Protein AF-A0A5V4XFK5-F1 (afdb_monomer_lite)

Sequence (53 aa):
MQVSVKIAAVSKYGDHQVEIRCKDTDRLIWRAWDFEKDFKEDLERELLRLAPL

Foldseek 3Di:
DDWDKDFPDADPVGKTKIFIADPVPRHTDDIDIPPDPCVVVVVVVVCCVVDPD

Organism: Salmonella enterica (NCBI:txid28901)

Structure (mmCIF, N/CA/C/O backbone):
data_AF-A0A5V4XFK5-F1
#
_entry.id   AF-A0A5V4XFK5-F1
#
loop_
_atom_site.group_PDB
_atom_site.id
_atom_site.type_symbol
_atom_site.label_atom_id
_atom_site.label_alt_id
_atom_site.label_comp_id
_atom_site.label_asym_id
_atom_site.label_entity_id
_atom_site.label_seq_id
_atom_site.pdbx_PDB_ins_code
_atom_site.Cartn_x
_atom_site.Cartn_y
_atom_site.Cartn_z
_atom_site.occupancy
_atom_site.B_iso_or_equiv
_atom_site.auth_seq_id
_atom_site.auth_comp_id
_atom_site.auth_asym_id
_atom_site.auth_atom_id
_atom_site.pdbx_PDB_model_num
ATOM 1 N N . MET A 1 1 ? -10.371 -1.509 15.935 1.00 69.94 1 MET A N 1
ATOM 2 C CA . MET A 1 1 ? -10.776 -1.680 14.521 1.00 69.94 1 MET A CA 1
ATOM 3 C C . MET A 1 1 ? -9.701 -2.512 13.849 1.00 69.94 1 MET A C 1
ATOM 5 O O . MET A 1 1 ? -8.540 -2.155 13.992 1.00 69.94 1 MET A O 1
ATOM 9 N N . GLN A 1 2 ? -10.033 -3.637 13.212 1.00 85.69 2 GLN A N 1
ATOM 10 C CA . GLN A 1 2 ? -9.010 -4.467 12.571 1.00 85.69 2 GLN A CA 1
ATOM 11 C C . GLN A 1 2 ? -8.798 -4.005 11.126 1.00 85.69 2 GLN A C 1
ATOM 13 O O . GLN A 1 2 ? -9.759 -3.762 10.394 1.00 85.69 2 GLN A O 1
ATOM 18 N N . VAL A 1 3 ? -7.541 -3.888 10.709 1.00 92.50 3 VAL A N 1
ATOM 19 C CA . VAL A 1 3 ? -7.178 -3.516 9.338 1.00 92.50 3 VAL A CA 1
ATOM 20 C C . VAL A 1 3 ? -6.404 -4.640 8.658 1.00 92.50 3 VAL A C 1
ATOM 22 O O . VAL A 1 3 ? -5.786 -5.477 9.318 1.00 92.50 3 VAL A O 1
ATOM 25 N N . SER A 1 4 ? -6.461 -4.679 7.331 1.00 93.56 4 SER A N 1
ATOM 26 C CA . SER A 1 4 ? -5.607 -5.521 6.492 1.00 93.56 4 SER A CA 1
ATOM 27 C C . SER A 1 4 ? -4.762 -4.645 5.582 1.00 93.56 4 SER A C 1
ATOM 29 O O . SER A 1 4 ? -5.294 -3.709 4.980 1.00 93.56 4 SER A O 1
ATOM 31 N N . VAL A 1 5 ? -3.487 -5.000 5.441 1.00 94.75 5 VAL A N 1
ATOM 32 C CA . VAL A 1 5 ? -2.553 -4.382 4.496 1.00 94.75 5 VAL A CA 1
ATOM 33 C C . VAL A 1 5 ? -2.313 -5.358 3.350 1.00 94.75 5 VAL A C 1
ATOM 35 O O . VAL A 1 5 ? -2.058 -6.536 3.602 1.00 94.75 5 VAL A O 1
ATOM 38 N N . LYS A 1 6 ? -2.412 -4.898 2.101 1.00 95.31 6 LYS A N 1
ATOM 39 C CA . LYS A 1 6 ? -2.141 -5.729 0.917 1.00 95.31 6 LYS A CA 1
ATOM 40 C C . LYS A 1 6 ? -1.521 -4.925 -0.219 1.00 95.31 6 LYS A C 1
ATOM 42 O O . LYS A 1 6 ? -1.736 -3.720 -0.311 1.00 95.31 6 LYS A O 1
ATOM 47 N N . ILE A 1 7 ? -0.824 -5.619 -1.115 1.00 96.69 7 ILE A N 1
ATOM 48 C CA . ILE A 1 7 ? -0.430 -5.080 -2.420 1.00 96.69 7 ILE A CA 1
ATOM 49 C C . ILE A 1 7 ? -1.640 -5.205 -3.348 1.00 96.69 7 ILE A C 1
ATOM 51 O O . ILE A 1 7 ? -2.136 -6.307 -3.580 1.00 96.69 7 ILE A O 1
ATOM 55 N N . ALA A 1 8 ? -2.148 -4.077 -3.836 1.00 95.62 8 ALA A N 1
ATOM 56 C CA . ALA A 1 8 ? -3.328 -4.021 -4.693 1.00 95.62 8 ALA A CA 1
ATOM 57 C C . ALA A 1 8 ? -2.986 -4.040 -6.186 1.00 95.62 8 ALA A C 1
ATOM 59 O O . ALA A 1 8 ? -3.772 -4.542 -6.987 1.00 95.62 8 ALA A O 1
ATOM 60 N N . ALA A 1 9 ? -1.822 -3.511 -6.557 1.00 96.44 9 ALA A N 1
ATOM 61 C CA . ALA A 1 9 ? -1.336 -3.504 -7.927 1.00 96.44 9 ALA A CA 1
ATOM 62 C C . ALA A 1 9 ? 0.192 -3.452 -7.955 1.00 96.44 9 ALA A C 1
ATOM 64 O O . ALA A 1 9 ? 0.822 -2.999 -6.999 1.00 96.44 9 ALA A O 1
ATOM 65 N N . VAL A 1 10 ? 0.762 -3.887 -9.077 1.00 96.88 10 VAL A N 1
ATOM 66 C CA . VAL A 1 10 ? 2.183 -3.727 -9.394 1.00 96.88 10 VAL A CA 1
ATOM 67 C C . VAL A 1 10 ? 2.284 -2.960 -10.708 1.00 96.88 10 VAL A C 1
ATOM 69 O O . VAL A 1 10 ? 1.569 -3.268 -11.666 1.00 96.88 10 VAL A O 1
ATOM 72 N N . SER A 1 11 ? 3.114 -1.922 -10.747 1.00 95.06 11 SER A N 1
ATOM 73 C CA . SER A 1 11 ? 3.337 -1.103 -11.934 1.00 95.06 11 SER A CA 1
ATOM 74 C C . SER A 1 11 ? 4.138 -1.890 -12.982 1.00 95.06 11 SER A C 1
ATOM 76 O O . SER A 1 11 ? 4.781 -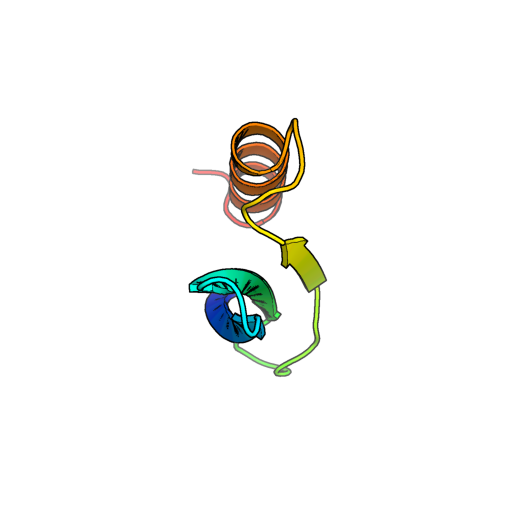2.898 -12.686 1.00 95.06 11 SER A O 1
ATOM 78 N N . LYS A 1 12 ? 4.179 -1.399 -14.226 1.00 95.12 12 LYS A N 1
ATOM 79 C CA . LYS A 1 12 ? 5.057 -1.972 -15.266 1.00 95.12 12 LYS A CA 1
ATOM 80 C C . LYS A 1 12 ? 6.557 -1.837 -14.952 1.00 95.12 12 LYS A C 1
ATOM 82 O O . LYS A 1 12 ? 7.364 -2.468 -15.626 1.00 95.12 12 LYS A O 1
ATOM 87 N N . TYR A 1 13 ? 6.917 -0.998 -13.981 1.00 95.38 13 TYR A N 1
ATOM 88 C CA . TYR A 1 13 ? 8.285 -0.796 -13.509 1.00 95.38 13 TYR A CA 1
ATOM 89 C C . TYR A 1 13 ? 8.591 -1.596 -12.232 1.00 95.38 13 TYR A C 1
ATOM 91 O O . TYR A 1 13 ? 9.723 -1.568 -11.765 1.00 95.38 13 TYR A O 1
ATOM 99 N N . GLY A 1 14 ? 7.617 -2.351 -11.708 1.00 94.69 14 GLY A N 1
ATOM 100 C CA . GLY A 1 14 ? 7.779 -3.171 -10.507 1.00 94.69 14 GLY A CA 1
ATOM 101 C C . GLY A 1 14 ? 7.443 -2.458 -9.199 1.00 94.69 14 GLY A C 1
ATOM 102 O O . GLY A 1 14 ? 7.632 -3.050 -8.142 1.00 94.69 14 GLY A O 1
ATOM 103 N N . ASP A 1 15 ? 6.930 -1.229 -9.256 1.00 96.06 15 ASP A N 1
ATOM 104 C CA . ASP A 1 15 ? 6.479 -0.504 -8.066 1.00 96.06 15 ASP A CA 1
ATOM 105 C C . ASP A 1 15 ? 5.190 -1.121 -7.519 1.00 96.06 15 ASP A C 1
ATOM 107 O O . ASP A 1 15 ? 4.351 -1.593 -8.289 1.00 96.06 15 ASP A O 1
ATOM 111 N N . HIS A 1 16 ? 4.983 -1.078 -6.210 1.00 97.69 16 HIS A N 1
ATOM 112 C CA . HIS A 1 16 ? 3.831 -1.681 -5.548 1.00 97.69 16 HIS A CA 1
ATOM 113 C C . HIS A 1 16 ? 2.862 -0.613 -5.051 1.00 97.69 16 HIS A C 1
ATOM 115 O O . HIS A 1 16 ? 3.226 0.313 -4.331 1.00 97.69 16 HIS A O 1
ATOM 121 N N . GLN A 1 17 ? 1.583 -0.781 -5.374 1.00 97.44 17 GLN A N 1
ATOM 122 C CA . GLN A 1 17 ? 0.515 -0.024 -4.741 1.00 97.44 17 GLN A CA 1
ATOM 123 C C . GLN A 1 17 ? 0.058 -0.764 -3.492 1.00 97.44 17 GLN A C 1
ATOM 125 O O . GLN A 1 17 ? -0.432 -1.892 -3.582 1.00 97.44 17 GLN A O 1
ATOM 130 N N . VAL A 1 18 ? 0.172 -0.120 -2.337 1.00 97.56 18 VAL A N 1
ATOM 131 C CA . VAL A 1 18 ? -0.228 -0.686 -1.049 1.00 97.56 18 VAL A CA 1
ATOM 132 C C . VAL A 1 18 ? -1.562 -0.093 -0.616 1.00 97.56 18 VAL A C 1
ATOM 134 O O . VAL A 1 18 ? -1.802 1.104 -0.752 1.00 97.56 18 VAL A O 1
ATOM 137 N N . GLU A 1 19 ? -2.440 -0.942 -0.088 1.00 97.62 19 GLU A N 1
ATOM 138 C CA . GLU A 1 19 ? -3.734 -0.557 0.472 1.00 97.62 19 GLU A CA 1
ATOM 139 C C . GLU A 1 19 ? -3.850 -0.957 1.935 1.00 97.62 19 GLU A C 1
ATOM 141 O O . GLU A 1 19 ? -3.527 -2.088 2.305 1.00 97.62 19 GLU A O 1
ATOM 146 N N . ILE A 1 20 ? -4.445 -0.065 2.727 1.00 95.75 20 ILE A N 1
ATOM 147 C CA . ILE A 1 20 ? -5.003 -0.378 4.040 1.00 95.75 20 ILE A CA 1
ATOM 148 C C . ILE A 1 20 ? -6.526 -0.388 3.921 1.00 95.75 20 ILE A C 1
ATOM 150 O O . ILE A 1 20 ? -7.142 0.587 3.477 1.00 95.75 20 ILE A O 1
ATOM 154 N N . ARG A 1 21 ? -7.154 -1.486 4.345 1.00 95.25 21 ARG A N 1
ATOM 155 C CA . ARG A 1 21 ? -8.616 -1.652 4.328 1.00 95.25 21 ARG A CA 1
ATOM 156 C C . ARG A 1 21 ? -9.139 -2.076 5.690 1.00 95.25 21 ARG A C 1
ATOM 158 O O . ARG A 1 21 ? -8.449 -2.769 6.437 1.00 95.25 21 ARG A O 1
ATOM 165 N N . CYS A 1 22 ? -10.367 -1.674 6.003 1.00 92.56 22 CYS A N 1
ATOM 166 C CA . CYS A 1 22 ? -11.090 -2.168 7.171 1.00 92.56 22 CYS A CA 1
ATOM 167 C C . CYS A 1 22 ? -11.462 -3.635 6.940 1.00 92.56 22 CYS A C 1
ATOM 169 O O . CYS A 1 22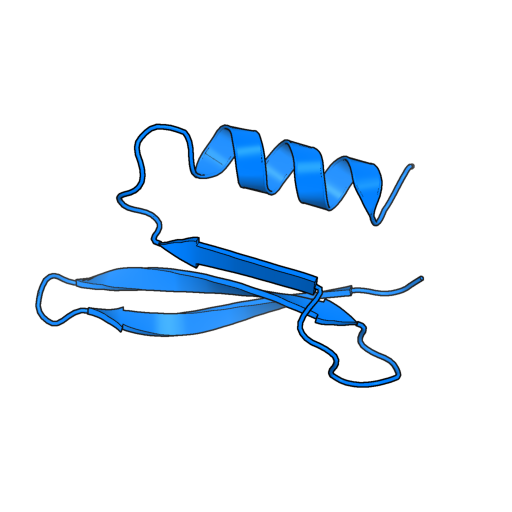 ? -12.138 -3.930 5.957 1.00 92.56 22 CYS A O 1
ATOM 171 N N . LYS A 1 23 ? -11.059 -4.547 7.830 1.00 90.00 23 LYS A N 1
ATOM 172 C CA . LYS A 1 23 ? -11.322 -5.986 7.648 1.00 90.00 23 LYS A CA 1
ATOM 173 C C . LYS A 1 23 ? -12.812 -6.323 7.634 1.00 90.00 23 LYS A C 1
ATOM 175 O O . LYS A 1 23 ? -13.227 -7.183 6.869 1.00 90.00 23 LYS A O 1
ATOM 180 N N . ASP A 1 24 ? -13.599 -5.629 8.451 1.00 90.38 24 ASP A N 1
ATOM 181 C CA . ASP A 1 24 ? -15.011 -5.962 8.671 1.00 90.38 24 ASP A CA 1
ATOM 182 C C . ASP A 1 24 ? -15.916 -5.512 7.516 1.00 90.38 24 ASP A C 1
ATOM 184 O O . ASP A 1 24 ? -16.975 -6.084 7.282 1.00 90.38 24 ASP A O 1
ATOM 188 N N . THR A 1 25 ? -15.509 -4.467 6.791 1.00 92.12 25 THR A N 1
ATOM 189 C CA . THR A 1 25 ? -16.330 -3.823 5.745 1.00 92.12 25 THR A CA 1
ATOM 190 C C . THR A 1 25 ? -15.672 -3.828 4.370 1.00 92.12 25 THR A C 1
ATOM 192 O O . THR A 1 25 ? -16.258 -3.336 3.410 1.00 92.12 25 THR A O 1
ATOM 195 N N . ASP A 1 26 ? -14.428 -4.303 4.282 1.00 91.38 26 ASP A N 1
ATOM 196 C CA . ASP A 1 26 ? -13.538 -4.188 3.120 1.00 91.38 26 ASP A CA 1
ATOM 197 C C . ASP A 1 26 ? -13.393 -2.747 2.578 1.00 91.38 26 ASP A C 1
ATOM 199 O O . ASP A 1 26 ? -12.944 -2.511 1.451 1.00 91.38 26 ASP A O 1
ATOM 203 N N . ARG A 1 27 ? -13.751 -1.739 3.383 1.00 94.31 27 ARG A N 1
ATOM 204 C CA . ARG A 1 27 ? -13.673 -0.332 2.992 1.00 94.31 27 ARG A CA 1
ATOM 205 C C . ARG A 1 27 ? -12.214 0.094 2.874 1.00 94.31 27 ARG A C 1
ATOM 207 O O . ARG A 1 27 ? -11.430 -0.125 3.798 1.00 94.31 27 ARG A O 1
ATOM 214 N N . LEU A 1 28 ? -11.874 0.753 1.767 1.00 95.44 28 LEU A N 1
ATOM 215 C CA . LEU A 1 28 ? -10.569 1.384 1.589 1.00 95.44 28 LEU A CA 1
ATOM 216 C C . LEU A 1 28 ? -10.398 2.525 2.595 1.00 95.44 28 LEU A C 1
ATOM 218 O O . LEU A 1 28 ? -11.230 3.431 2.653 1.00 95.44 28 LEU A O 1
ATOM 222 N N . ILE A 1 29 ? -9.331 2.454 3.387 1.00 95.06 29 ILE A N 1
ATOM 223 C CA . ILE A 1 29 ? -8.966 3.486 4.361 1.00 95.06 29 ILE A CA 1
ATOM 224 C C . ILE A 1 29 ? -7.857 4.359 3.784 1.00 95.06 29 ILE A C 1
ATOM 226 O O . ILE A 1 29 ? -7.943 5.580 3.862 1.00 95.06 29 ILE A O 1
ATOM 230 N N . TRP A 1 30 ? -6.840 3.733 3.192 1.00 96.69 30 TRP A N 1
ATOM 231 C CA . TRP A 1 30 ? -5.668 4.419 2.662 1.00 96.69 30 TRP A CA 1
ATOM 232 C C . TRP A 1 30 ? -5.045 3.636 1.505 1.00 96.69 30 TRP A C 1
ATOM 234 O O . TRP A 1 30 ? -5.162 2.407 1.449 1.00 96.69 30 TRP A O 1
ATOM 244 N N . ARG A 1 31 ? -4.395 4.351 0.583 1.00 97.06 31 ARG A N 1
ATOM 245 C CA . ARG A 1 31 ? -3.696 3.793 -0.577 1.00 97.06 31 ARG A CA 1
ATOM 246 C C . ARG A 1 31 ? -2.578 4.735 -1.016 1.00 97.06 31 ARG A C 1
ATOM 248 O O . ARG A 1 31 ? -2.853 5.918 -1.189 1.00 97.06 31 ARG A O 1
ATOM 255 N N . ALA A 1 32 ? -1.400 4.189 -1.298 1.00 97.56 32 ALA A N 1
ATOM 256 C CA . ALA A 1 32 ? -0.304 4.908 -1.948 1.00 97.56 32 ALA A CA 1
ATOM 257 C C . ALA A 1 32 ? 0.601 3.947 -2.731 1.00 97.56 32 ALA A C 1
ATOM 259 O O . ALA A 1 32 ? 0.493 2.722 -2.586 1.00 97.56 32 ALA A O 1
ATOM 260 N N . TRP A 1 33 ? 1.476 4.496 -3.568 1.00 97.50 33 TRP A N 1
ATOM 261 C CA . TRP A 1 33 ? 2.545 3.748 -4.229 1.00 97.50 33 TRP A CA 1
ATOM 262 C C . TRP A 1 33 ? 3.854 3.802 -3.438 1.00 97.50 33 TRP A C 1
ATOM 264 O O . TRP A 1 33 ? 4.190 4.831 -2.862 1.00 97.50 33 TRP A O 1
ATOM 274 N N . ASP A 1 34 ? 4.621 2.711 -3.457 1.00 95.75 34 ASP A N 1
ATOM 275 C CA . ASP A 1 34 ? 5.898 2.591 -2.738 1.00 95.75 34 ASP A CA 1
ATOM 276 C C . ASP A 1 34 ? 7.025 3.494 -3.271 1.00 95.75 34 ASP A C 1
ATOM 278 O O . ASP A 1 34 ? 7.971 3.776 -2.537 1.00 95.75 34 ASP A O 1
ATOM 282 N N . PHE A 1 35 ? 6.916 3.997 -4.505 1.00 94.56 35 PHE A N 1
ATOM 283 C CA . PHE A 1 3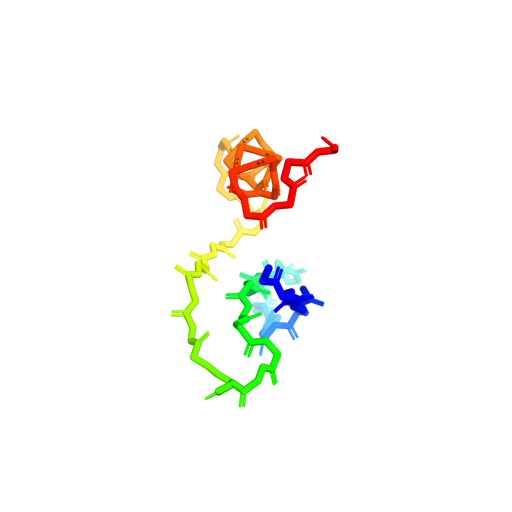5 ? 7.849 4.983 -5.062 1.00 94.56 35 PHE A CA 1
ATOM 284 C C . PHE A 1 35 ? 7.620 6.413 -4.545 1.00 94.56 35 PHE A C 1
ATOM 286 O O . PHE A 1 35 ? 8.418 7.307 -4.841 1.00 94.56 35 PHE A O 1
ATOM 293 N N . GLU A 1 36 ? 6.516 6.676 -3.837 1.00 94.50 36 GLU A N 1
ATOM 294 C CA . GLU A 1 36 ? 6.240 8.006 -3.295 1.00 94.50 36 GLU A CA 1
ATOM 295 C C . GLU A 1 36 ? 7.282 8.368 -2.228 1.00 94.50 36 GLU A C 1
ATOM 297 O O . GLU A 1 36 ? 7.651 7.553 -1.384 1.00 94.50 36 GLU A O 1
ATOM 302 N N . LYS A 1 37 ? 7.777 9.612 -2.276 1.00 94.25 37 LYS A N 1
ATOM 303 C CA . LYS A 1 37 ? 8.946 10.066 -1.503 1.00 94.25 37 LYS A CA 1
ATOM 304 C C . LYS A 1 37 ? 8.835 9.776 -0.000 1.00 94.25 37 LYS A C 1
ATOM 306 O O . LYS A 1 37 ? 9.820 9.363 0.605 1.00 94.25 37 LYS A O 1
ATOM 311 N N . ASP A 1 38 ? 7.644 9.963 0.557 1.00 95.38 38 ASP A N 1
ATOM 312 C CA . ASP A 1 38 ? 7.373 9.855 1.992 1.00 95.38 38 ASP A CA 1
ATOM 313 C C . ASP A 1 38 ? 6.532 8.598 2.319 1.00 95.38 38 ASP A C 1
ATOM 315 O O . ASP A 1 38 ? 6.005 8.450 3.421 1.00 95.38 38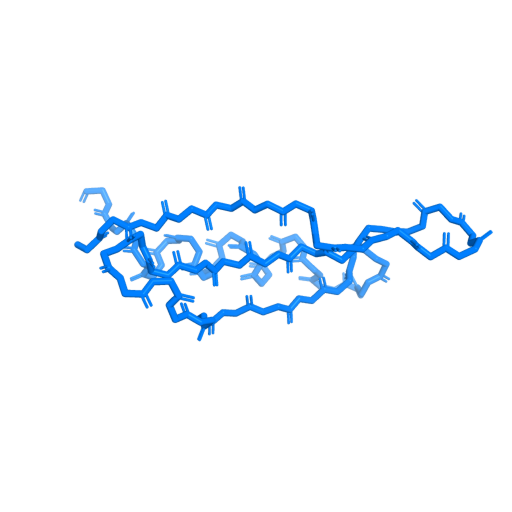 ASP A O 1
ATOM 319 N N . PHE A 1 39 ? 6.438 7.646 1.374 1.00 95.31 39 PHE A N 1
ATOM 320 C CA . PHE A 1 39 ? 5.551 6.477 1.448 1.00 95.31 39 PHE A CA 1
ATOM 321 C C . PHE A 1 39 ? 5.652 5.719 2.773 1.00 95.31 39 PHE A C 1
ATOM 323 O O . PHE A 1 39 ? 4.643 5.383 3.391 1.00 95.31 39 PHE A O 1
ATOM 330 N N . LYS A 1 40 ? 6.880 5.418 3.205 1.00 94.62 40 LYS A N 1
ATOM 331 C CA . LYS A 1 40 ? 7.113 4.611 4.405 1.00 94.62 40 LYS A CA 1
ATOM 332 C C . LYS A 1 40 ? 6.646 5.340 5.664 1.00 94.62 40 LYS A C 1
ATOM 334 O O . LYS A 1 40 ? 6.034 4.727 6.533 1.00 94.62 40 LYS A O 1
ATOM 339 N N . GLU A 1 41 ? 6.929 6.633 5.745 1.00 96.31 41 GLU A N 1
ATOM 340 C CA . GLU A 1 41 ? 6.588 7.469 6.893 1.00 96.31 41 GLU A CA 1
ATOM 341 C C . GLU A 1 41 ? 5.072 7.658 6.987 1.00 96.31 41 GLU A C 1
ATOM 343 O O . GLU A 1 41 ? 4.500 7.533 8.070 1.00 96.31 41 GLU A O 1
ATOM 348 N N . ASP A 1 42 ? 4.404 7.870 5.853 1.00 95.81 42 ASP A N 1
ATOM 349 C CA . ASP A 1 42 ? 2.945 7.951 5.783 1.00 95.81 42 ASP A CA 1
ATOM 350 C C . ASP A 1 42 ? 2.279 6.611 6.112 1.00 95.81 42 ASP A C 1
ATOM 352 O O . ASP A 1 42 ? 1.316 6.571 6.881 1.00 95.81 42 ASP A O 1
ATOM 356 N N . LEU A 1 43 ? 2.825 5.495 5.614 1.00 94.88 43 LEU A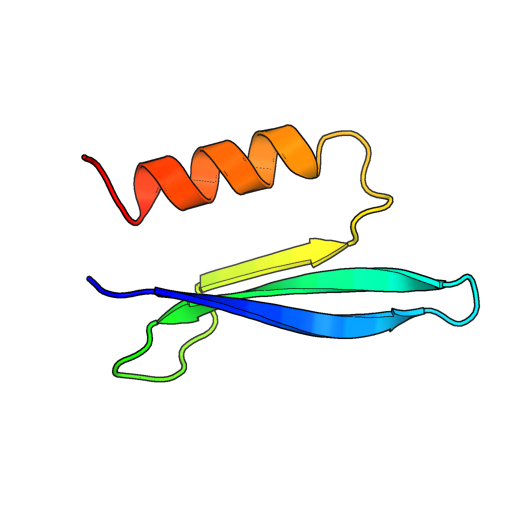 N 1
ATOM 357 C CA . LEU A 1 43 ? 2.334 4.158 5.942 1.00 94.88 43 LEU A CA 1
ATOM 358 C C . LEU A 1 43 ? 2.433 3.883 7.449 1.00 94.88 43 LEU A C 1
ATOM 360 O O . LEU A 1 43 ? 1.467 3.423 8.056 1.00 94.88 43 LEU A O 1
ATOM 364 N N . GLU A 1 44 ? 3.575 4.180 8.071 1.00 94.25 44 GLU A N 1
ATOM 365 C CA . GLU A 1 44 ? 3.772 4.019 9.516 1.00 94.25 44 GLU A CA 1
ATOM 366 C C . GLU A 1 44 ? 2.808 4.901 10.322 1.00 94.25 44 GLU A C 1
ATOM 368 O O . GLU A 1 44 ? 2.188 4.421 11.275 1.00 94.25 44 GLU A O 1
ATOM 373 N N . ARG A 1 45 ? 2.613 6.163 9.915 1.00 94.62 45 ARG A N 1
ATOM 374 C CA . ARG A 1 45 ? 1.648 7.079 10.547 1.00 94.62 45 ARG A CA 1
ATOM 375 C C . ARG A 1 45 ? 0.222 6.547 10.468 1.00 94.62 45 ARG A C 1
ATOM 377 O O . ARG A 1 45 ? -0.488 6.569 11.475 1.00 94.62 45 ARG A O 1
ATOM 384 N N . GLU A 1 46 ? -0.199 6.051 9.309 1.00 93.75 46 GLU A N 1
ATOM 385 C CA . GLU A 1 46 ? -1.538 5.485 9.137 1.00 93.75 46 GLU A CA 1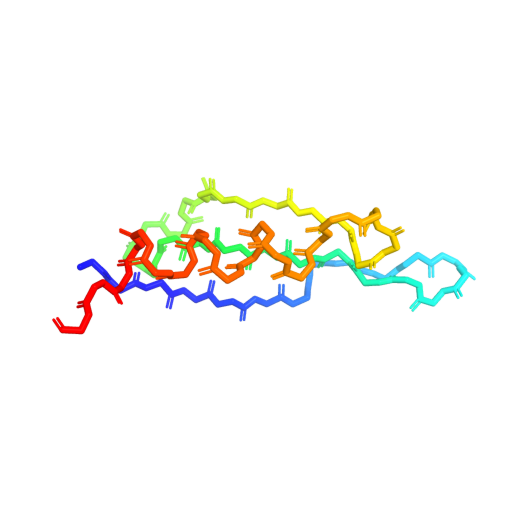
ATOM 386 C C . GLU A 1 46 ? -1.724 4.201 9.946 1.00 93.75 46 GLU A C 1
ATOM 388 O O . GLU A 1 46 ? -2.759 4.025 10.593 1.00 93.75 46 GLU A O 1
ATOM 393 N N . LEU A 1 47 ? -0.719 3.326 9.987 1.00 91.69 47 LEU A N 1
ATOM 394 C CA . LEU A 1 47 ? -0.769 2.112 10.801 1.00 91.69 47 LEU A CA 1
ATOM 395 C C . LEU A 1 47 ? -0.859 2.433 12.298 1.00 91.69 47 LEU A C 1
ATOM 397 O O . LEU A 1 47 ? -1.704 1.855 12.982 1.00 91.69 47 LEU A O 1
ATOM 401 N N . LEU A 1 48 ? -0.073 3.395 12.792 1.00 92.12 48 LEU A N 1
ATOM 402 C CA . LEU A 1 48 ? -0.140 3.868 14.181 1.00 92.12 48 LEU A CA 1
ATOM 403 C C . LEU A 1 48 ? -1.504 4.483 14.517 1.00 92.12 48 LEU A C 1
ATOM 405 O O . LEU A 1 48 ? -2.051 4.240 15.591 1.00 92.12 48 LEU A O 1
ATOM 409 N N . ARG A 1 49 ? -2.079 5.260 13.592 1.00 90.31 49 ARG A N 1
ATOM 410 C CA . ARG A 1 49 ? -3.407 5.868 13.754 1.00 90.31 49 ARG A CA 1
ATOM 411 C C . ARG A 1 49 ? -4.520 4.820 13.837 1.00 90.31 49 ARG A C 1
ATOM 413 O O . ARG A 1 49 ? -5.504 5.026 14.545 1.00 90.31 49 ARG A O 1
ATOM 420 N N . LEU A 1 50 ? -4.401 3.730 13.079 1.00 88.00 50 LEU A N 1
ATOM 421 C CA . LEU A 1 50 ? -5.449 2.715 12.922 1.00 88.00 50 LEU A CA 1
ATOM 422 C C . LEU A 1 50 ? -5.332 1.554 13.917 1.00 88.00 50 LEU A C 1
ATOM 424 O O . LEU A 1 50 ? -6.344 0.923 14.231 1.00 88.00 50 LEU A O 1
ATOM 428 N N . ALA A 1 51 ? -4.126 1.292 14.419 1.00 74.94 51 ALA A N 1
ATOM 429 C CA . ALA A 1 51 ? -3.828 0.295 15.437 1.00 74.94 51 ALA A CA 1
ATOM 430 C C . ALA A 1 51 ? -2.926 0.900 16.532 1.00 74.94 51 ALA A C 1
ATOM 432 O O . ALA A 1 51 ? -1.751 0.541 16.622 1.00 74.94 51 ALA A O 1
ATOM 433 N N . PRO A 1 52 ? -3.452 1.826 17.358 1.00 65.38 52 PRO A N 1
ATOM 434 C CA . PRO A 1 52 ? -2.735 2.266 18.546 1.00 65.38 52 PRO A CA 1
ATOM 435 C C . PRO A 1 52 ? -2.524 1.052 19.464 1.00 65.38 52 PRO A C 1
ATOM 437 O O . PRO A 1 52 ? -3.473 0.305 19.715 1.00 65.38 52 PRO A O 1
ATOM 440 N N . LEU A 1 53 ? -1.268 0.836 19.874 1.00 57.06 53 LEU A N 1
ATOM 441 C CA . LEU A 1 53 ? -0.843 -0.206 20.821 1.00 57.06 53 LEU A CA 1
ATOM 442 C C . LEU A 1 53 ? -1.671 -0.189 22.113 1.00 57.06 53 LEU A C 1
ATOM 444 O O . LEU A 1 53 ? -1.957 0.924 22.611 1.00 57.06 53 LEU A O 1
#

pLDDT: mean 92.43, std 7.91, range [57.06, 97.69]

Radius of gyration: 11.44 Å; chains: 1; bounding box: 25×16×36 Å

Secondary structure (DSSP, 8-state):
--EEEEEEEE-TTS-EEEEEEETTT--EEEEEETTSTTHHHHHHHHHHHHS--